Protein AF-A0A960TUM5-F1 (afdb_monomer_lite)

Radius of gyration: 16.05 Å; chains: 1; bounding box: 39×30×50 Å

Sequence (163 aa):
MNAKKITLSGILIEDLDGDGVSEKVQARSGAITAMTNESHGFGRNLWWSVLPPEYEQGWPSAYLAGVADADGDGTQEVLAVCSDADHRLMRLRVLRGDTGDVVFDVPLLPSREHHADGIWDGFYGLAGALEVPTAEGPRPAYALFASAGHDRQPRGVLAVDAV

Structure (mmCIF, N/CA/C/O backbone):
data_AF-A0A960TUM5-F1
#
_entry.id   AF-A0A960TUM5-F1
#
loop_
_atom_site.group_PDB
_atom_site.id
_atom_site.type_symbol
_atom_site.label_atom_id
_atom_site.label_alt_id
_atom_site.label_comp_id
_atom_site.label_asym_id
_atom_site.label_entity_id
_atom_site.label_seq_id
_atom_site.pdbx_PDB_ins_code
_atom_site.Cartn_x
_atom_site.Cartn_y
_atom_site.Cartn_z
_atom_site.occupancy
_atom_site.B_iso_or_equiv
_atom_site.auth_seq_id
_atom_site.auth_comp_id
_atom_site.auth_asym_id
_atom_site.auth_atom_id
_atom_site.pdbx_PDB_model_num
ATOM 1 N N . MET A 1 1 ? -19.932 5.910 9.980 1.00 33.47 1 MET A N 1
ATOM 2 C CA . MET A 1 1 ? -19.026 6.030 8.819 1.00 33.47 1 MET A CA 1
ATOM 3 C C . MET A 1 1 ? -18.090 7.197 9.075 1.00 33.47 1 MET A C 1
ATOM 5 O O . MET A 1 1 ? -18.525 8.334 8.954 1.00 33.47 1 MET A O 1
ATOM 9 N N . ASN A 1 2 ? -16.854 6.929 9.495 1.00 36.31 2 ASN A N 1
ATOM 10 C CA . ASN A 1 2 ? -15.816 7.958 9.565 1.00 36.31 2 ASN A CA 1
ATOM 11 C C . ASN A 1 2 ? -15.125 8.019 8.201 1.00 36.31 2 ASN A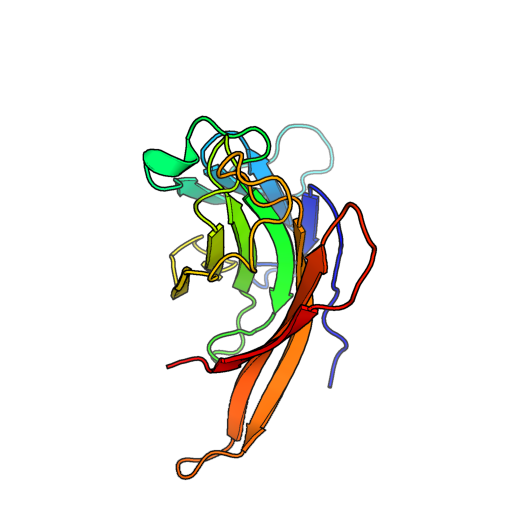 C 1
ATOM 13 O O . ASN A 1 2 ? -14.812 6.983 7.617 1.00 36.31 2 ASN A O 1
ATOM 17 N N . ALA A 1 3 ? -14.981 9.222 7.652 1.00 34.25 3 ALA A N 1
ATOM 18 C CA . ALA A 1 3 ? -14.418 9.423 6.326 1.00 34.25 3 ALA A CA 1
ATOM 19 C C . ALA A 1 3 ? -12.936 9.004 6.299 1.00 34.25 3 ALA A C 1
ATOM 21 O O . ALA A 1 3 ? -12.120 9.571 7.022 1.00 34.25 3 ALA A O 1
ATOM 22 N N . LYS A 1 4 ? -12.619 8.014 5.451 1.00 53.62 4 LYS A N 1
ATOM 23 C CA . LYS A 1 4 ? -11.264 7.540 5.131 1.00 53.62 4 LYS A CA 1
ATOM 24 C C . LYS A 1 4 ? -10.496 8.651 4.404 1.00 53.62 4 LYS A C 1
ATOM 26 O O . LYS A 1 4 ? -10.991 9.232 3.436 1.00 53.62 4 LYS A O 1
ATOM 31 N N . LYS A 1 5 ? -9.297 8.974 4.888 1.00 51.66 5 LYS A N 1
ATOM 32 C CA . LYS A 1 5 ? -8.461 10.053 4.357 1.00 51.66 5 LYS A CA 1
ATOM 33 C C . LYS A 1 5 ? -7.662 9.544 3.157 1.00 51.66 5 LYS A C 1
ATOM 35 O O . LYS A 1 5 ? -6.664 8.847 3.301 1.00 51.66 5 LYS A O 1
ATOM 40 N N . ILE A 1 6 ? -8.105 9.910 1.960 1.00 48.69 6 ILE A N 1
ATOM 41 C CA . ILE A 1 6 ? -7.358 9.686 0.718 1.00 48.69 6 ILE A CA 1
ATOM 42 C C . ILE A 1 6 ? -6.385 10.850 0.583 1.00 48.69 6 ILE A C 1
ATOM 44 O O . ILE A 1 6 ? -6.807 11.994 0.404 1.00 48.69 6 ILE A O 1
ATOM 48 N N . THR A 1 7 ? -5.089 10.576 0.708 1.00 51.88 7 THR A N 1
ATOM 49 C CA . THR A 1 7 ? -4.061 11.596 0.488 1.00 51.88 7 THR A CA 1
ATOM 50 C C . THR A 1 7 ? -3.253 11.195 -0.724 1.00 51.88 7 THR A C 1
ATOM 52 O O . THR A 1 7 ? -2.673 10.117 -0.759 1.00 51.88 7 THR A O 1
ATOM 55 N N . LEU A 1 8 ? -3.218 12.078 -1.718 1.00 49.66 8 LEU A N 1
ATOM 56 C CA . LEU A 1 8 ? -2.350 11.924 -2.869 1.00 49.66 8 LEU A CA 1
ATOM 57 C C . LEU A 1 8 ? -0.948 12.468 -2.526 1.00 49.66 8 LEU A C 1
ATOM 59 O O . LEU A 1 8 ? -0.566 13.545 -2.982 1.00 49.66 8 LEU A O 1
ATOM 63 N N . SER A 1 9 ? -0.199 11.782 -1.659 1.00 54.56 9 SER A N 1
ATOM 64 C CA . SER A 1 9 ? 1.094 12.257 -1.141 1.00 54.56 9 SER A CA 1
ATOM 65 C C . SER A 1 9 ? 2.140 11.146 -1.078 1.00 54.56 9 SER A C 1
ATOM 67 O O . SER A 1 9 ? 1.840 10.002 -0.764 1.00 54.56 9 SER A O 1
ATOM 69 N N . GLY A 1 10 ? 3.415 11.490 -1.291 1.00 67.56 10 GLY A N 1
ATOM 70 C CA . GLY A 1 10 ? 4.536 10.559 -1.067 1.00 67.56 10 GLY A CA 1
ATOM 71 C C . GLY A 1 10 ? 4.743 10.160 0.405 1.00 67.56 10 GLY A C 1
ATOM 72 O O . GLY A 1 10 ? 5.655 9.394 0.708 1.00 67.56 10 GLY A O 1
ATOM 73 N N . ILE A 1 11 ? 3.927 10.701 1.319 1.00 82.06 11 ILE A N 1
ATOM 74 C CA . ILE A 1 11 ? 3.971 10.459 2.763 1.00 82.06 11 ILE A CA 1
ATOM 75 C C . ILE A 1 11 ? 2.536 10.362 3.296 1.00 82.06 11 ILE A C 1
ATOM 77 O O . ILE A 1 11 ? 1.757 11.282 3.049 1.00 82.06 11 ILE A O 1
ATOM 81 N N . LEU A 1 12 ? 2.201 9.324 4.063 1.00 87.94 12 LEU A N 1
ATOM 82 C CA . LEU A 1 12 ? 0.976 9.275 4.877 1.00 87.94 12 LEU A CA 1
ATOM 83 C C . LEU A 1 12 ? 1.316 9.568 6.338 1.00 87.94 12 LEU A C 1
ATOM 85 O O . LEU A 1 12 ? 2.413 9.240 6.790 1.00 87.94 12 LEU A O 1
ATOM 89 N N . ILE A 1 13 ? 0.388 10.208 7.049 1.00 88.19 13 ILE A N 1
ATOM 90 C CA . ILE A 1 13 ? 0.484 10.437 8.494 1.00 88.19 13 ILE A CA 1
ATOM 91 C C . ILE A 1 13 ? -0.836 10.001 9.118 1.00 88.19 13 ILE A C 1
ATOM 93 O O . ILE A 1 13 ? -1.843 10.675 8.876 1.00 88.19 13 ILE A O 1
ATOM 97 N N . GLU A 1 14 ? -0.812 8.894 9.857 1.00 88.75 14 GLU A N 1
ATOM 98 C CA . GLU A 1 14 ? -1.980 8.262 10.482 1.00 88.75 14 GLU A CA 1
ATOM 99 C C . GLU A 1 14 ? -1.550 7.383 11.662 1.00 88.75 14 GLU A C 1
ATOM 101 O O . GLU A 1 14 ? -0.422 6.912 11.655 1.00 88.75 14 GLU A O 1
ATOM 106 N N . ASP A 1 15 ? -2.421 7.193 12.653 1.00 90.31 15 ASP A N 1
ATOM 107 C CA . ASP A 1 15 ? -2.240 6.230 13.754 1.00 90.31 15 ASP A CA 1
ATOM 108 C C . ASP A 1 15 ? -2.467 4.805 13.228 1.00 90.31 15 ASP A C 1
ATOM 110 O O . ASP A 1 15 ? -3.593 4.436 12.882 1.00 90.31 15 ASP A O 1
ATOM 114 N N . LEU A 1 16 ? -1.375 4.057 13.058 1.00 90.50 16 LEU A N 1
ATOM 115 C CA . LEU A 1 16 ? -1.377 2.755 12.392 1.00 90.50 16 LEU A CA 1
ATOM 116 C C . LEU A 1 16 ? -1.403 1.580 13.366 1.00 90.50 16 LEU A C 1
ATOM 118 O O . LEU A 1 16 ? -1.838 0.497 12.975 1.00 90.50 16 LEU A O 1
ATOM 122 N N . ASP A 1 17 ? -0.919 1.775 14.591 1.00 88.44 17 ASP A N 1
ATOM 123 C CA . ASP A 1 17 ? -0.885 0.739 15.628 1.00 88.44 17 ASP A CA 1
ATOM 124 C C . ASP A 1 17 ? -1.947 0.939 16.727 1.00 88.44 17 ASP A C 1
ATOM 126 O O . ASP A 1 17 ? -2.127 0.073 17.588 1.00 88.44 17 ASP A O 1
ATOM 130 N N . GLY A 1 18 ? -2.719 2.026 16.652 1.00 88.25 18 GLY A N 1
ATOM 131 C CA . GLY A 1 18 ? -3.844 2.314 17.532 1.00 88.25 18 GLY A CA 1
ATOM 132 C C . GLY A 1 18 ? -3.433 2.874 18.893 1.00 88.25 18 GLY A C 1
ATOM 133 O O . GLY A 1 18 ? -4.253 2.859 19.820 1.00 88.25 18 GLY A O 1
ATOM 134 N N . ASP A 1 19 ? -2.190 3.337 19.056 1.00 89.19 19 ASP A N 1
ATOM 135 C CA . ASP A 1 19 ? -1.692 3.888 20.319 1.00 89.19 19 ASP A CA 1
ATOM 136 C C . ASP A 1 19 ? -2.118 5.353 20.569 1.00 89.19 19 ASP A C 1
ATOM 138 O O . ASP A 1 19 ? -1.926 5.891 21.670 1.00 89.19 19 ASP A O 1
ATOM 142 N N . GLY A 1 20 ? -2.771 5.985 19.587 1.00 89.12 20 GLY A N 1
ATOM 143 C CA . GLY A 1 20 ? -3.231 7.371 19.633 1.00 89.12 20 GLY A CA 1
ATOM 144 C C . GLY A 1 20 ? -2.199 8.394 19.148 1.00 89.12 20 GLY A C 1
ATOM 145 O O . GLY A 1 20 ? -2.471 9.602 19.189 1.00 89.12 20 GLY A O 1
ATOM 146 N N . VAL A 1 21 ? -1.029 7.951 18.693 1.00 89.25 21 VAL A N 1
ATOM 147 C CA . VAL A 1 21 ? 0.019 8.750 18.060 1.00 89.25 21 VAL A CA 1
ATOM 148 C C . VAL A 1 21 ? 0.088 8.356 16.591 1.00 89.25 21 VAL A C 1
ATOM 150 O O . VAL A 1 21 ? 0.059 7.196 16.237 1.00 89.25 21 VAL A O 1
ATOM 153 N N . SER A 1 22 ? 0.141 9.339 15.692 1.00 90.12 22 SER A N 1
ATOM 154 C CA . SER A 1 22 ? 0.268 9.016 14.270 1.00 90.12 22 SER A CA 1
ATOM 155 C C . SER A 1 22 ? 1.685 8.592 13.910 1.00 90.12 22 SER A C 1
ATOM 157 O O . SER A 1 22 ? 2.637 9.239 14.330 1.00 90.12 22 SER A O 1
ATOM 159 N N . GLU A 1 23 ? 1.813 7.651 12.989 1.00 91.44 23 GLU A N 1
ATOM 160 C CA 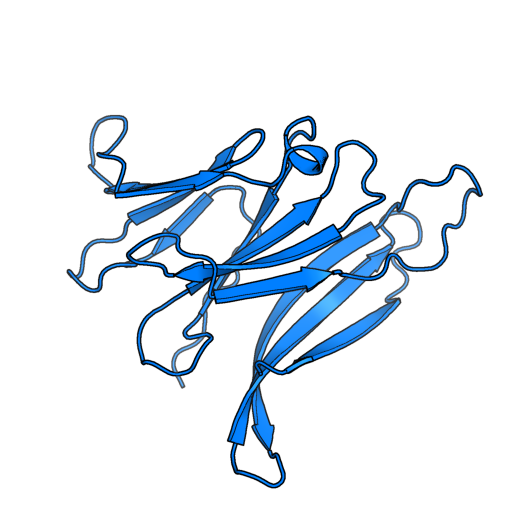. GLU A 1 23 ? 3.037 7.246 12.309 1.00 91.44 23 GLU A CA 1
ATOM 161 C C . GLU A 1 23 ? 3.214 8.006 10.999 1.00 91.44 23 GLU A C 1
ATOM 163 O O . GLU A 1 23 ? 2.317 8.679 10.493 1.00 91.44 23 GLU A O 1
ATOM 168 N N . LYS A 1 24 ? 4.398 7.871 10.402 1.00 90.88 24 LYS A N 1
ATOM 169 C CA . LYS A 1 24 ? 4.706 8.323 9.047 1.00 90.88 24 LYS A CA 1
ATOM 170 C C . LYS A 1 24 ? 4.957 7.133 8.140 1.00 90.88 24 LYS A C 1
ATOM 172 O O . LYS A 1 24 ? 5.935 6.418 8.344 1.00 90.88 24 LYS A O 1
ATOM 177 N N . VAL A 1 25 ? 4.181 7.008 7.070 1.00 91.25 25 VAL A N 1
ATOM 178 C CA . VAL A 1 25 ? 4.445 6.047 5.989 1.00 91.25 25 VAL A CA 1
ATOM 179 C C . VAL A 1 25 ? 5.093 6.759 4.819 1.00 91.25 25 VAL A C 1
ATOM 181 O O . VAL A 1 25 ? 4.666 7.851 4.453 1.00 91.25 25 VAL A O 1
ATOM 184 N N . GLN A 1 26 ? 6.110 6.157 4.213 1.00 88.94 26 GLN A N 1
ATOM 185 C CA . GLN A 1 26 ? 6.810 6.703 3.052 1.00 88.94 26 GLN A CA 1
ATOM 186 C C . GLN A 1 26 ? 7.074 5.615 2.020 1.00 88.94 26 GLN A C 1
ATOM 188 O O . GLN A 1 26 ? 7.494 4.511 2.370 1.00 88.94 26 GLN A O 1
ATOM 193 N N . ALA A 1 27 ? 6.889 5.956 0.747 1.00 86.56 27 ALA A N 1
ATOM 194 C CA . ALA A 1 27 ? 7.415 5.161 -0.351 1.00 86.56 27 ALA A CA 1
ATOM 195 C C . ALA A 1 27 ? 8.886 5.529 -0.602 1.00 86.56 27 ALA A C 1
ATOM 197 O O . ALA A 1 27 ? 9.260 6.704 -0.627 1.00 86.56 27 ALA A O 1
ATOM 198 N N . ARG A 1 28 ? 9.728 4.514 -0.780 1.00 81.12 28 ARG A N 1
ATOM 199 C CA . ARG A 1 28 ? 11.159 4.608 -1.094 1.00 81.12 28 ARG A CA 1
ATOM 200 C C . ARG A 1 28 ? 11.458 3.717 -2.301 1.00 81.12 28 ARG A C 1
ATOM 202 O O . ARG A 1 28 ? 10.616 2.918 -2.701 1.00 81.12 28 ARG A O 1
ATOM 209 N N . SER A 1 29 ? 12.664 3.831 -2.861 1.00 79.69 29 SER A N 1
ATOM 210 C CA . SER A 1 29 ? 13.104 2.916 -3.928 1.00 79.69 29 SER A CA 1
ATOM 211 C C . SER A 1 29 ? 13.009 1.478 -3.424 1.00 79.69 29 SER A C 1
ATOM 213 O O . SER A 1 29 ? 13.666 1.141 -2.438 1.00 79.69 29 SER A O 1
ATOM 215 N N . GLY A 1 30 ? 12.167 0.665 -4.060 1.00 85.44 30 GLY A N 1
ATOM 216 C CA . GLY A 1 30 ? 12.001 -0.750 -3.734 1.00 85.44 30 GLY A CA 1
ATOM 217 C C . GLY A 1 30 ? 11.354 -1.053 -2.382 1.00 85.44 30 GLY A C 1
ATOM 218 O O . GLY A 1 30 ? 11.397 -2.202 -1.950 1.00 85.44 30 GLY A O 1
ATOM 219 N N . ALA A 1 31 ? 10.766 -0.075 -1.684 1.00 89.25 31 ALA A N 1
ATOM 220 C CA . ALA A 1 31 ? 10.174 -0.332 -0.372 1.00 89.25 31 ALA A CA 1
ATOM 221 C C . ALA A 1 31 ? 9.095 0.666 0.046 1.00 89.25 31 ALA A C 1
ATOM 223 O O . ALA A 1 31 ? 9.077 1.819 -0.384 1.00 89.25 31 ALA A O 1
ATOM 224 N N . ILE A 1 32 ? 8.249 0.233 0.976 1.00 91.56 32 ILE A N 1
ATOM 225 C CA . ILE A 1 32 ? 7.352 1.093 1.749 1.00 91.56 32 ILE A CA 1
ATOM 226 C C . ILE A 1 32 ? 7.736 0.952 3.223 1.00 91.56 32 ILE A C 1
ATOM 228 O O . ILE A 1 32 ? 7.979 -0.155 3.703 1.00 91.56 32 ILE A O 1
ATOM 232 N N . THR A 1 33 ? 7.828 2.071 3.938 1.00 91.94 33 THR A N 1
ATOM 233 C CA . THR A 1 33 ? 8.303 2.104 5.330 1.00 91.94 33 THR A CA 1
ATOM 234 C C . THR A 1 33 ? 7.353 2.885 6.214 1.00 91.94 33 THR A C 1
ATOM 236 O O . THR A 1 33 ? 7.013 4.008 5.834 1.00 91.94 33 THR A O 1
ATOM 239 N N . ALA A 1 34 ? 7.031 2.366 7.399 1.00 93.12 34 ALA A N 1
ATOM 240 C CA . ALA A 1 34 ? 6.424 3.144 8.476 1.00 93.12 34 ALA A CA 1
ATOM 241 C C . ALA A 1 34 ? 7.429 3.434 9.591 1.00 93.12 34 ALA A C 1
ATOM 243 O O . ALA A 1 34 ? 8.260 2.596 9.951 1.00 93.12 34 ALA A O 1
ATOM 244 N N . MET A 1 35 ? 7.354 4.643 10.133 1.00 91.88 35 MET A N 1
ATOM 245 C CA . MET A 1 35 ? 8.208 5.135 11.209 1.00 91.88 35 MET A CA 1
ATOM 246 C C . MET A 1 35 ? 7.365 5.894 12.228 1.00 91.88 35 MET A C 1
ATOM 248 O O . MET A 1 35 ? 6.404 6.560 11.841 1.00 91.88 35 MET A O 1
ATOM 252 N N . THR A 1 36 ? 7.776 5.886 13.494 1.00 89.12 36 THR A N 1
ATOM 253 C CA . THR A 1 36 ? 7.174 6.748 14.521 1.00 89.12 36 THR A CA 1
ATOM 254 C C . THR A 1 36 ? 7.247 8.220 14.094 1.00 89.12 36 THR A C 1
ATOM 256 O O . THR A 1 36 ? 8.222 8.670 13.479 1.00 89.12 36 THR A O 1
ATOM 259 N N . ASN A 1 37 ? 6.221 9.013 14.406 1.00 82.69 37 ASN A N 1
ATOM 260 C CA . ASN A 1 37 ? 6.230 10.451 14.122 1.00 82.69 37 ASN A CA 1
ATOM 261 C C . ASN A 1 37 ? 6.811 11.244 15.298 1.00 82.69 37 ASN A C 1
ATOM 263 O O . ASN A 1 37 ? 6.150 12.071 15.928 1.00 82.69 37 ASN A O 1
ATOM 267 N N . GLU A 1 38 ? 8.078 10.988 15.605 1.00 79.12 38 GLU A N 1
ATOM 268 C CA . GLU A 1 38 ? 8.788 11.736 16.637 1.00 79.12 38 GLU A CA 1
ATOM 269 C C . GLU A 1 38 ? 9.054 13.175 16.171 1.00 79.12 38 GLU A C 1
ATOM 271 O O . GLU A 1 38 ? 9.411 13.439 15.021 1.00 79.12 38 GLU A O 1
ATOM 276 N N . SER A 1 39 ? 8.879 14.137 17.079 1.00 57.56 39 SER A N 1
ATOM 277 C CA . SER A 1 39 ? 8.925 15.570 16.758 1.00 57.56 39 SER A CA 1
ATOM 278 C C . SER A 1 39 ? 10.315 16.068 16.327 1.00 57.56 39 SER A C 1
ATOM 280 O O . SER A 1 39 ? 10.419 17.180 15.811 1.00 57.56 39 SER A O 1
ATOM 282 N N . HIS A 1 40 ? 11.374 15.263 16.496 1.00 55.72 40 HIS A N 1
ATOM 283 C CA . HIS A 1 40 ? 12.749 15.611 16.131 1.00 55.72 40 HIS A CA 1
ATOM 284 C C . HIS A 1 40 ? 13.528 14.380 15.626 1.00 55.72 40 HIS A C 1
ATOM 286 O O . HIS A 1 40 ? 13.965 13.559 16.424 1.00 55.72 40 HIS A O 1
ATOM 292 N N . GLY A 1 41 ? 13.764 14.286 14.311 1.00 61.09 41 GLY A N 1
ATOM 293 C CA . GLY A 1 41 ? 14.643 13.276 13.698 1.00 61.09 41 GLY A CA 1
ATOM 294 C C . GLY A 1 41 ? 13.944 12.298 12.746 1.00 61.09 41 GLY A C 1
ATOM 295 O O . GLY A 1 41 ? 12.787 12.484 12.372 1.00 61.09 41 GLY A O 1
ATOM 296 N N . PHE A 1 42 ? 14.682 11.270 12.315 1.00 61.62 42 PHE A N 1
ATOM 297 C CA . PHE A 1 42 ? 14.090 10.085 11.694 1.00 61.62 42 PHE A CA 1
ATOM 298 C C . PHE A 1 42 ? 13.536 9.230 12.833 1.00 61.62 42 PHE A C 1
ATOM 300 O O . PHE A 1 42 ? 14.320 8.745 13.647 1.00 61.62 42 PHE A O 1
ATOM 307 N N . GLY A 1 43 ? 12.210 9.109 12.925 1.00 73.31 43 GLY A N 1
ATOM 308 C CA . GLY A 1 43 ? 11.580 8.255 13.928 1.00 73.31 43 GLY A CA 1
ATOM 309 C C . GLY A 1 43 ? 12.035 6.801 13.808 1.00 73.31 43 GLY A C 1
ATOM 310 O O . GLY A 1 43 ? 12.629 6.383 12.809 1.00 73.31 43 GLY A O 1
ATOM 311 N N . ARG A 1 44 ? 11.759 6.014 14.842 1.00 87.00 44 ARG A N 1
ATOM 312 C CA . ARG A 1 44 ? 12.031 4.579 14.851 1.00 87.00 44 ARG A CA 1
ATOM 313 C C . ARG A 1 44 ? 11.220 3.896 13.747 1.00 87.00 44 ARG A C 1
ATOM 315 O O . ARG A 1 44 ? 10.008 4.073 13.686 1.00 87.00 44 ARG A O 1
ATOM 322 N N . ASN A 1 45 ? 11.872 3.082 12.915 1.00 87.31 45 ASN A N 1
ATOM 323 C CA . ASN A 1 45 ? 11.169 2.209 11.969 1.00 87.31 45 ASN A CA 1
ATOM 324 C C . ASN A 1 45 ? 10.243 1.267 12.745 1.00 87.31 45 ASN A C 1
ATOM 326 O O . ASN A 1 45 ? 10.714 0.549 13.629 1.00 87.31 45 ASN A O 1
ATOM 330 N N . LEU A 1 46 ? 8.961 1.258 12.392 1.00 90.56 46 LEU A N 1
ATOM 331 C CA . LEU A 1 46 ? 8.040 0.216 12.835 1.00 90.56 46 LEU A CA 1
ATOM 332 C C . LEU A 1 46 ? 8.221 -1.020 11.965 1.00 90.56 46 LEU A C 1
ATOM 334 O O . LEU A 1 46 ? 8.509 -2.103 12.464 1.00 90.56 46 LEU A O 1
ATOM 338 N N . TRP A 1 47 ? 8.161 -0.823 10.650 1.00 94.25 47 TRP A N 1
ATOM 339 C CA . TRP A 1 47 ? 8.316 -1.896 9.682 1.00 94.25 47 TRP A CA 1
ATOM 340 C C . TRP A 1 47 ? 8.851 -1.403 8.344 1.00 94.25 47 TRP A C 1
ATOM 342 O O . TRP A 1 47 ? 8.862 -0.211 8.014 1.00 94.25 47 TRP A O 1
ATOM 352 N N . TRP A 1 48 ? 9.309 -2.377 7.563 1.00 92.38 48 TRP A N 1
ATOM 353 C CA . TRP A 1 48 ? 9.831 -2.201 6.220 1.00 92.38 48 TRP A CA 1
ATOM 354 C C . TRP A 1 48 ? 9.256 -3.290 5.319 1.00 92.38 48 TRP A C 1
ATOM 356 O O . TRP A 1 48 ? 9.586 -4.464 5.474 1.00 92.38 48 TRP A O 1
ATOM 366 N N . SER A 1 49 ? 8.441 -2.896 4.345 1.00 93.00 49 SER A N 1
ATOM 367 C CA . SER A 1 49 ? 7.869 -3.809 3.358 1.00 93.00 49 SER A CA 1
ATOM 368 C C . SER A 1 49 ? 8.638 -3.685 2.044 1.00 93.00 49 SER A C 1
ATOM 370 O O . SER A 1 49 ? 8.566 -2.662 1.357 1.00 93.00 49 SER A O 1
ATOM 372 N N . VAL A 1 50 ? 9.432 -4.711 1.722 1.00 90.94 50 VAL A N 1
ATOM 373 C CA . VAL A 1 50 ? 10.242 -4.765 0.494 1.00 90.94 50 VAL A CA 1
ATOM 374 C C . VAL A 1 50 ? 9.336 -5.065 -0.703 1.00 90.94 50 VAL A C 1
ATOM 376 O O . VAL A 1 50 ? 8.497 -5.972 -0.673 1.00 90.94 50 VAL A O 1
ATOM 379 N N . LEU A 1 51 ? 9.489 -4.286 -1.771 1.00 87.94 51 LEU A N 1
ATOM 380 C CA . LEU A 1 51 ? 8.821 -4.558 -3.037 1.00 87.94 51 LEU A CA 1
ATOM 381 C C . LEU A 1 51 ? 9.545 -5.693 -3.775 1.00 87.94 51 LEU A C 1
ATOM 383 O O . LEU A 1 51 ? 10.752 -5.849 -3.611 1.00 87.94 51 LEU A O 1
ATOM 387 N N . PRO A 1 52 ? 8.844 -6.492 -4.594 1.00 86.19 52 PRO A N 1
ATOM 388 C CA . PRO A 1 52 ? 9.493 -7.522 -5.395 1.00 86.19 52 PRO A CA 1
ATOM 389 C C . PRO A 1 52 ? 10.578 -6.925 -6.313 1.00 86.19 52 PRO A C 1
ATOM 391 O O . PRO A 1 52 ? 10.457 -5.754 -6.689 1.00 86.19 52 PRO A O 1
ATOM 394 N N . PRO A 1 53 ? 11.604 -7.705 -6.708 1.00 86.25 53 PRO A N 1
ATOM 395 C CA . PRO A 1 53 ? 12.768 -7.203 -7.445 1.00 86.25 53 PRO A CA 1
ATOM 396 C C . PRO A 1 53 ? 12.431 -6.406 -8.708 1.00 86.25 53 PRO A C 1
ATOM 398 O O . PRO A 1 53 ? 13.103 -5.431 -9.035 1.00 86.25 53 PRO A O 1
ATOM 401 N N . GLU A 1 54 ? 11.359 -6.776 -9.408 1.00 84.75 54 GLU A N 1
ATOM 402 C CA . GLU A 1 54 ? 10.904 -6.082 -10.611 1.00 84.75 54 GLU A CA 1
ATOM 403 C C . GLU A 1 54 ? 10.409 -4.639 -10.354 1.00 84.75 54 GLU A C 1
ATOM 405 O O . GLU A 1 54 ? 10.295 -3.855 -11.291 1.00 84.75 54 GLU A O 1
ATOM 410 N N . TYR A 1 55 ? 10.194 -4.253 -9.091 1.00 83.38 55 TYR A N 1
ATOM 411 C CA . TYR A 1 55 ? 9.822 -2.898 -8.662 1.00 83.38 55 TYR A CA 1
ATOM 412 C C . TYR A 1 55 ? 10.975 -2.139 -7.981 1.00 83.38 55 TYR A C 1
ATOM 414 O O . TYR A 1 55 ? 10.809 -0.972 -7.641 1.00 83.38 55 TYR A O 1
ATOM 422 N N . GLU A 1 56 ? 12.147 -2.746 -7.760 1.00 73.06 56 GLU A N 1
ATOM 423 C CA . GLU A 1 56 ? 13.239 -2.111 -6.995 1.00 73.06 56 GLU A CA 1
ATOM 424 C C . GLU A 1 56 ? 13.850 -0.881 -7.686 1.00 73.06 56 GLU A C 1
ATOM 426 O O . GLU A 1 56 ? 14.378 0.015 -7.018 1.00 73.06 56 GLU A O 1
ATOM 431 N N . GLN A 1 57 ? 13.765 -0.825 -9.019 1.00 67.56 57 GLN A N 1
ATOM 432 C CA . GLN A 1 57 ? 14.470 0.159 -9.849 1.00 67.56 57 GLN A CA 1
ATOM 433 C C . GLN A 1 57 ? 13.615 1.359 -10.289 1.00 67.56 57 GLN A C 1
ATOM 435 O O . GLN A 1 57 ? 14.125 2.250 -10.968 1.00 67.56 57 GLN A O 1
ATOM 440 N N . GLY A 1 58 ? 12.335 1.414 -9.909 1.00 61.25 58 GLY A N 1
ATOM 441 C CA . GLY A 1 58 ? 11.467 2.558 -10.194 1.00 61.25 58 GLY A CA 1
ATOM 442 C C . GLY A 1 58 ? 11.586 3.638 -9.120 1.00 61.25 58 GLY A C 1
ATOM 443 O O . GLY A 1 58 ? 11.580 3.338 -7.926 1.00 61.25 58 GLY A O 1
ATOM 444 N N . TRP A 1 59 ? 11.660 4.912 -9.507 1.00 57.88 59 TRP A N 1
ATOM 445 C CA . TRP A 1 59 ? 11.496 6.018 -8.560 1.00 57.88 59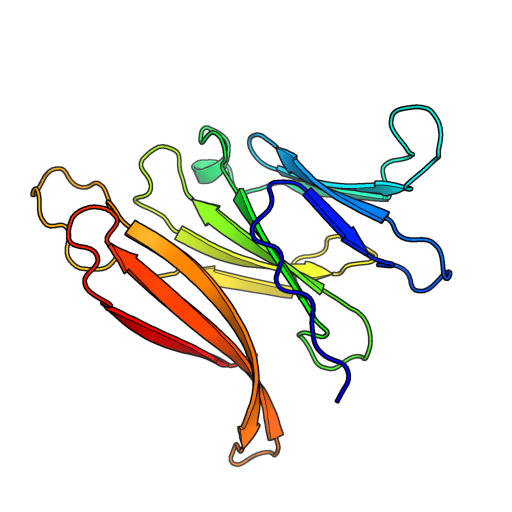 TRP A CA 1
ATOM 446 C C . TRP A 1 59 ? 10.378 6.962 -9.025 1.00 57.88 59 TRP A C 1
ATOM 448 O O . TRP A 1 59 ? 10.544 7.592 -10.068 1.00 57.88 59 TRP A O 1
ATOM 458 N N . PRO A 1 60 ? 9.275 7.113 -8.262 1.00 59.94 60 PRO A N 1
ATOM 459 C CA . PRO A 1 60 ? 8.870 6.306 -7.105 1.00 59.94 60 PRO A CA 1
ATOM 460 C C . PRO A 1 60 ? 8.286 4.941 -7.530 1.00 59.94 60 PRO A C 1
ATOM 462 O O . PRO A 1 60 ? 7.322 4.885 -8.283 1.00 59.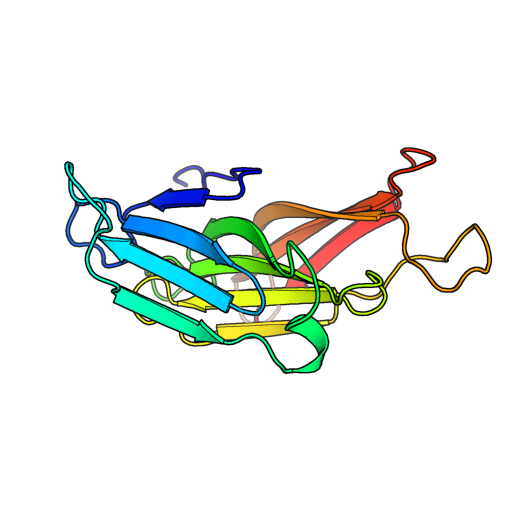94 60 PRO A O 1
ATOM 465 N N . SER A 1 61 ? 8.831 3.836 -7.005 1.00 76.81 61 SER A N 1
ATOM 466 C CA . SER A 1 61 ? 8.341 2.459 -7.236 1.00 76.81 61 SER A CA 1
ATOM 467 C C . SER A 1 61 ? 6.994 2.161 -6.577 1.00 76.81 61 SER A C 1
ATOM 469 O O . SER A 1 61 ? 6.374 1.131 -6.843 1.00 76.81 61 SER A O 1
ATOM 471 N N . ALA A 1 62 ? 6.553 3.043 -5.680 1.00 84.38 62 ALA A N 1
ATOM 472 C CA . ALA A 1 62 ? 5.257 2.973 -5.039 1.00 84.38 62 ALA A CA 1
ATOM 473 C C . ALA A 1 62 ? 4.691 4.364 -4.773 1.00 84.38 62 ALA A C 1
ATOM 475 O O . ALA A 1 62 ? 5.408 5.328 -4.500 1.00 84.38 62 ALA A O 1
ATOM 476 N N . TYR A 1 63 ? 3.374 4.428 -4.804 1.00 83.69 63 TYR A N 1
ATOM 477 C CA . TYR A 1 63 ? 2.578 5.584 -4.484 1.00 83.69 63 TYR A CA 1
ATOM 478 C C . TYR A 1 63 ? 1.608 5.237 -3.364 1.00 83.69 63 TYR A C 1
ATOM 480 O O . TYR A 1 63 ? 0.871 4.258 -3.468 1.00 83.69 63 TYR A O 1
ATOM 488 N N . LEU A 1 64 ? 1.596 6.039 -2.301 1.00 86.56 64 LEU A N 1
ATOM 489 C CA . LEU A 1 64 ? 0.694 5.831 -1.176 1.00 86.56 64 LEU A CA 1
ATOM 490 C C . LEU A 1 64 ? -0.669 6.439 -1.506 1.00 86.56 64 LEU A C 1
ATOM 492 O O . LEU A 1 64 ? -0.789 7.647 -1.694 1.00 86.56 64 LEU A O 1
ATOM 496 N N . ALA A 1 65 ? -1.686 5.589 -1.600 1.00 80.56 65 ALA A N 1
ATOM 497 C CA . ALA A 1 65 ? -3.035 5.983 -1.983 1.00 80.56 65 ALA A CA 1
ATOM 498 C C . ALA A 1 65 ? -3.903 6.370 -0.773 1.00 80.56 65 ALA A C 1
ATOM 500 O O . ALA A 1 65 ? -4.833 7.167 -0.905 1.00 80.56 65 ALA A O 1
ATOM 501 N N . GLY A 1 66 ? -3.607 5.822 0.408 1.00 83.94 66 GLY A N 1
ATOM 502 C CA . GLY A 1 66 ? -4.314 6.143 1.644 1.00 83.94 66 GLY A CA 1
ATOM 503 C C . GLY A 1 66 ? -4.239 5.031 2.681 1.00 83.94 66 GLY A C 1
ATOM 504 O O . GLY A 1 66 ? -3.442 4.102 2.555 1.00 83.94 66 GLY A O 1
ATOM 505 N N . VAL A 1 67 ? -5.102 5.153 3.685 1.00 85.00 67 VAL A N 1
ATOM 506 C CA . VAL A 1 67 ? -5.281 4.197 4.783 1.00 85.00 67 VAL A CA 1
ATOM 507 C C . VAL A 1 67 ? -6.747 3.813 4.926 1.00 85.00 67 VAL A C 1
ATOM 509 O O . VAL A 1 67 ? -7.644 4.642 4.716 1.00 85.00 67 VAL A O 1
ATOM 512 N N . ALA A 1 68 ? -7.001 2.546 5.226 1.00 81.56 68 ALA A N 1
ATOM 513 C CA . ALA A 1 68 ? -8.344 2.008 5.353 1.00 81.56 68 ALA A CA 1
ATOM 514 C C . ALA A 1 68 ? -8.321 0.651 6.053 1.00 81.56 68 ALA A C 1
ATOM 516 O O . ALA A 1 68 ? -7.525 -0.181 5.655 1.00 81.56 68 ALA A O 1
ATOM 517 N N . ASP A 1 69 ? -9.273 0.407 6.958 1.00 81.75 69 ASP A N 1
ATOM 518 C CA . ASP A 1 69 ? -9.638 -0.960 7.357 1.00 81.75 69 ASP A CA 1
ATOM 519 C C . ASP A 1 69 ? -10.121 -1.717 6.122 1.00 81.75 69 ASP A C 1
ATOM 521 O O . ASP A 1 69 ? -11.114 -1.324 5.479 1.00 81.75 69 ASP A O 1
ATOM 525 N N . ALA A 1 70 ? -9.294 -2.663 5.712 1.00 77.19 70 ALA A N 1
ATOM 526 C CA . ALA A 1 70 ? -9.253 -3.246 4.398 1.00 77.19 70 ALA A CA 1
ATOM 527 C C . ALA A 1 70 ? -9.740 -4.684 4.378 1.00 77.19 70 ALA A C 1
ATOM 529 O O . ALA A 1 70 ? -10.483 -5.071 3.476 1.00 77.19 70 ALA A O 1
ATOM 530 N N . ASP A 1 71 ? -9.319 -5.456 5.368 1.00 80.50 71 ASP A N 1
ATOM 531 C CA . ASP A 1 71 ? -9.771 -6.823 5.580 1.00 80.50 71 ASP A CA 1
ATOM 532 C C . ASP A 1 71 ? -10.980 -6.893 6.532 1.00 80.50 71 ASP A C 1
ATOM 534 O O . ASP A 1 71 ? -11.589 -7.955 6.667 1.00 80.50 71 ASP A O 1
ATOM 538 N N . GLY A 1 72 ? -11.402 -5.762 7.110 1.00 78.38 72 GLY A N 1
ATOM 539 C CA . GLY A 1 72 ? -12.556 -5.680 7.999 1.00 78.38 72 GLY A CA 1
ATOM 540 C C . GLY A 1 72 ? -12.251 -6.137 9.424 1.00 78.38 72 GLY A C 1
ATOM 541 O O . GLY A 1 72 ? -13.190 -6.429 10.171 1.00 78.38 72 GLY A O 1
ATOM 542 N N . ASP A 1 73 ? -10.975 -6.248 9.803 1.00 83.38 73 ASP A N 1
ATOM 543 C CA . ASP A 1 73 ? -10.569 -6.687 11.138 1.00 83.38 73 ASP A CA 1
ATOM 544 C C . ASP A 1 73 ? -10.594 -5.562 12.194 1.00 83.38 73 ASP A C 1
ATOM 546 O O . ASP A 1 73 ? -10.474 -5.833 13.394 1.00 83.38 73 ASP A O 1
ATOM 550 N N . GLY A 1 74 ? -10.826 -4.315 11.765 1.00 82.69 74 GLY A N 1
ATOM 551 C CA . GLY A 1 74 ? -10.882 -3.127 12.617 1.00 82.69 74 GLY A CA 1
ATOM 552 C C . GLY A 1 74 ? -9.547 -2.395 12.792 1.00 82.69 74 GLY A C 1
ATOM 553 O O . GLY A 1 74 ? -9.519 -1.356 13.458 1.00 82.69 74 GLY A O 1
ATOM 554 N N . THR A 1 75 ? -8.473 -2.896 12.188 1.00 86.75 75 THR A N 1
ATOM 555 C CA . THR A 1 75 ? -7.156 -2.257 12.053 1.00 86.75 75 THR A CA 1
ATOM 556 C C . THR A 1 75 ? -7.113 -1.492 10.736 1.00 86.75 75 THR A C 1
ATOM 558 O O . THR A 1 75 ? -7.958 -1.682 9.872 1.00 86.75 75 THR A O 1
ATOM 561 N N . GLN A 1 76 ? -6.200 -0.533 10.590 1.00 86.75 76 GLN A N 1
ATOM 562 C CA . GLN A 1 76 ? -6.044 0.174 9.323 1.00 86.75 76 GLN A CA 1
ATOM 563 C C . GLN A 1 76 ? -4.905 -0.422 8.508 1.00 86.75 76 GLN A C 1
ATOM 565 O O . GLN A 1 76 ? -3.787 -0.559 8.998 1.00 86.75 76 GLN A O 1
ATOM 570 N N . GLU A 1 77 ? -5.145 -0.632 7.220 1.00 90.19 77 GLU A N 1
ATOM 571 C CA . GLU A 1 77 ? -4.112 -1.000 6.264 1.00 90.19 77 GLU A CA 1
ATOM 572 C C . GLU A 1 77 ? -3.639 0.221 5.476 1.00 90.19 77 GLU A C 1
ATOM 574 O O . GLU A 1 77 ? -4.386 1.165 5.212 1.00 90.19 77 GLU A O 1
ATOM 579 N N . VAL A 1 78 ? -2.388 0.170 5.025 1.00 91.12 78 VAL A N 1
ATOM 580 C CA . VAL A 1 78 ? -1.795 1.089 4.056 1.00 91.12 78 VAL A CA 1
ATOM 581 C C . VAL A 1 78 ? -2.064 0.579 2.646 1.00 91.12 78 VAL A C 1
ATOM 583 O O . VAL A 1 78 ? -1.700 -0.541 2.287 1.00 91.12 78 VAL A O 1
ATOM 586 N N . LEU A 1 79 ? -2.634 1.440 1.808 1.00 88.50 79 LEU A N 1
ATOM 587 C CA . LEU A 1 79 ? -2.923 1.142 0.412 1.00 88.50 79 LEU A CA 1
ATOM 588 C C . LEU A 1 79 ? -1.882 1.812 -0.473 1.00 88.50 79 LEU A C 1
ATOM 590 O O . LEU A 1 79 ? -1.724 3.036 -0.449 1.00 88.50 79 LEU A O 1
ATOM 594 N N . ALA A 1 80 ? -1.194 1.016 -1.286 1.00 88.50 80 ALA A N 1
ATOM 595 C CA . ALA A 1 80 ? -0.150 1.489 -2.176 1.00 88.50 80 ALA A CA 1
ATOM 596 C C . ALA A 1 80 ? -0.328 0.962 -3.600 1.00 88.50 80 ALA A C 1
ATOM 598 O O . ALA A 1 80 ? -0.582 -0.219 -3.824 1.00 88.50 80 ALA A O 1
ATOM 599 N N . VAL A 1 81 ? -0.132 1.836 -4.581 1.00 85.94 81 VAL A N 1
ATOM 600 C CA . VAL A 1 81 ? 0.002 1.446 -5.984 1.00 85.94 81 VAL A CA 1
ATOM 601 C C . VAL A 1 81 ? 1.486 1.351 -6.295 1.00 85.94 81 VAL A C 1
ATOM 603 O O . VAL A 1 81 ? 2.194 2.347 -6.190 1.00 85.94 81 VAL A O 1
ATOM 606 N N . CYS A 1 82 ? 1.962 0.168 -6.665 1.00 86.56 82 CYS A N 1
ATOM 607 C CA . CYS A 1 82 ? 3.359 -0.043 -7.042 1.00 86.56 82 CYS A CA 1
ATOM 608 C C . CYS A 1 82 ? 3.489 -0.121 -8.560 1.00 86.56 82 CYS A C 1
ATOM 610 O O . CYS A 1 82 ? 2.591 -0.652 -9.219 1.00 86.56 82 CYS A O 1
ATOM 612 N N . SER A 1 83 ? 4.603 0.373 -9.099 1.00 81.88 83 SER A N 1
ATOM 613 C CA . SER A 1 83 ? 4.939 0.244 -10.516 1.00 81.88 83 SER A CA 1
ATOM 614 C C . SER A 1 83 ? 6.417 -0.039 -10.733 1.00 81.88 83 SER A C 1
ATOM 616 O O . SER A 1 83 ? 7.259 0.425 -9.962 1.00 81.88 83 SER A O 1
ATOM 618 N N . ASP A 1 84 ? 6.732 -0.811 -11.769 1.00 81.81 84 ASP A N 1
ATOM 619 C CA . ASP A 1 84 ? 8.111 -0.946 -12.234 1.00 81.81 84 ASP A CA 1
ATOM 620 C C . ASP A 1 84 ? 8.620 0.377 -12.837 1.00 81.81 84 ASP A C 1
ATOM 622 O O . ASP A 1 84 ? 7.882 1.360 -12.956 1.00 81.81 84 ASP A O 1
ATOM 626 N N . ALA A 1 85 ? 9.908 0.417 -13.186 1.00 78.50 85 ALA A N 1
ATOM 627 C CA . ALA A 1 85 ? 10.556 1.624 -13.704 1.00 78.50 85 ALA A CA 1
ATOM 628 C C . ALA A 1 85 ? 9.929 2.137 -15.013 1.00 78.50 85 ALA A C 1
ATOM 630 O O . ALA A 1 85 ? 9.926 3.341 -15.254 1.00 78.50 85 ALA A O 1
ATOM 631 N N . ASP A 1 86 ? 9.375 1.227 -15.817 1.00 75.81 86 ASP A N 1
ATOM 632 C CA . ASP A 1 86 ? 8.758 1.529 -17.109 1.00 75.81 86 ASP A CA 1
ATOM 633 C C . ASP A 1 86 ? 7.221 1.657 -17.020 1.00 75.81 86 ASP A C 1
ATOM 635 O O . ASP A 1 86 ? 6.556 1.757 -18.050 1.00 75.81 86 ASP A O 1
ATOM 639 N N . HIS A 1 87 ? 6.630 1.605 -15.818 1.00 75.00 87 HIS A N 1
ATOM 640 C CA . HIS A 1 87 ? 5.176 1.593 -15.588 1.00 75.00 87 HIS A CA 1
ATOM 641 C C . HIS A 1 87 ? 4.401 0.524 -16.393 1.00 75.00 87 HIS A C 1
ATOM 643 O O . HIS A 1 87 ? 3.210 0.670 -16.672 1.00 75.00 87 HIS A O 1
ATOM 649 N N . ARG A 1 88 ? 5.057 -0.577 -16.760 1.00 74.25 88 ARG A N 1
ATOM 650 C CA . ARG A 1 88 ? 4.474 -1.725 -17.471 1.00 74.25 88 ARG A CA 1
ATOM 651 C C . ARG A 1 88 ? 3.770 -2.683 -16.535 1.00 74.25 88 ARG A C 1
ATOM 653 O O . ARG A 1 88 ? 2.785 -3.317 -16.913 1.00 74.25 88 ARG A O 1
ATOM 660 N N . LEU A 1 89 ? 4.299 -2.810 -15.327 1.00 80.12 89 LEU A N 1
ATOM 661 C CA . LEU A 1 89 ? 3.762 -3.667 -14.291 1.00 80.12 89 LEU A CA 1
ATOM 662 C C . LEU A 1 89 ? 3.219 -2.781 -13.191 1.00 80.12 89 LEU A C 1
ATOM 664 O O . LEU A 1 89 ? 3.953 -1.977 -12.625 1.00 80.12 89 LEU A O 1
ATOM 668 N N . MET A 1 90 ? 1.939 -2.943 -12.876 1.00 82.19 90 MET A N 1
ATOM 669 C CA . MET A 1 90 ? 1.309 -2.217 -11.786 1.00 82.19 90 MET A CA 1
ATOM 670 C C . MET A 1 90 ? 0.523 -3.148 -10.892 1.00 82.19 90 MET A C 1
ATOM 672 O O . MET A 1 90 ? -0.033 -4.148 -11.346 1.00 82.19 90 MET A O 1
ATOM 676 N N . ARG A 1 91 ? 0.471 -2.807 -9.609 1.00 85.56 91 ARG A N 1
ATOM 677 C CA . ARG A 1 91 ? -0.272 -3.572 -8.610 1.00 85.56 91 ARG A CA 1
ATOM 678 C C . ARG A 1 91 ? -0.816 -2.676 -7.515 1.00 85.56 91 ARG A C 1
ATOM 680 O O . ARG A 1 91 ? -0.173 -1.695 -7.142 1.00 85.56 91 ARG A O 1
ATOM 687 N N . LEU A 1 92 ? -1.975 -3.048 -6.989 1.00 86.06 92 LEU A N 1
ATOM 688 C CA . LEU A 1 92 ? -2.432 -2.588 -5.689 1.00 86.06 92 LEU A CA 1
ATOM 689 C C . LEU A 1 92 ? -1.836 -3.530 -4.648 1.00 86.06 92 LEU A C 1
ATOM 691 O O . LEU A 1 92 ? -2.079 -4.735 -4.688 1.00 86.06 92 LEU A O 1
ATOM 695 N N . ARG A 1 93 ? -1.072 -2.970 -3.719 1.00 89.75 93 ARG A N 1
ATOM 696 C CA . ARG A 1 93 ? 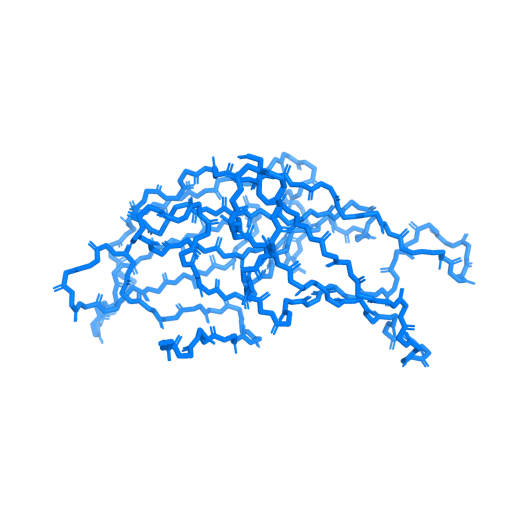-0.573 -3.663 -2.541 1.00 89.75 93 ARG A CA 1
ATOM 697 C C . ARG A 1 93 ? -1.216 -3.050 -1.305 1.00 89.75 93 ARG A C 1
ATOM 699 O O . ARG A 1 93 ? -1.196 -1.832 -1.131 1.00 89.75 93 ARG A O 1
ATOM 706 N N . VAL A 1 94 ? -1.785 -3.905 -0.471 1.00 89.88 94 VAL A N 1
ATOM 707 C CA . VAL A 1 94 ? -2.411 -3.549 0.800 1.00 89.88 94 VAL A CA 1
ATOM 708 C C . VAL A 1 94 ? -1.560 -4.151 1.906 1.00 89.88 94 VAL A C 1
ATOM 710 O O . VAL A 1 94 ? -1.292 -5.354 1.889 1.00 89.88 94 VAL A O 1
ATOM 713 N N . LEU A 1 95 ? -1.086 -3.304 2.813 1.00 93.62 95 LEU A N 1
ATOM 714 C CA . LEU A 1 95 ? -0.173 -3.671 3.889 1.00 93.62 95 LEU A CA 1
ATOM 715 C C . LEU A 1 95 ? -0.839 -3.432 5.236 1.00 93.62 95 LEU A C 1
ATOM 717 O O . LEU A 1 95 ? -1.432 -2.374 5.415 1.00 93.62 95 LEU A O 1
ATOM 721 N N . ARG A 1 96 ? -0.672 -4.339 6.196 1.00 94.19 96 ARG A N 1
ATOM 722 C CA . ARG A 1 96 ? -1.069 -4.085 7.584 1.00 94.19 96 ARG A CA 1
ATOM 723 C C . ARG A 1 96 ? -0.411 -2.818 8.115 1.00 94.19 96 ARG A C 1
ATOM 725 O O . ARG A 1 96 ? 0.786 -2.613 7.904 1.00 94.19 96 ARG A O 1
ATOM 732 N N . GLY A 1 97 ? -1.190 -1.957 8.767 1.00 92.62 97 GLY A N 1
ATOM 733 C CA . GLY A 1 97 ? -0.689 -0.691 9.301 1.00 92.62 97 GLY A CA 1
ATOM 734 C C . GLY A 1 97 ? 0.345 -0.887 10.402 1.00 92.62 97 GLY A C 1
ATOM 735 O O . GLY A 1 97 ? 1.344 -0.173 10.431 1.00 92.62 97 GLY A O 1
ATOM 736 N N . ASP A 1 98 ? 0.156 -1.891 11.248 1.00 92.31 98 ASP A N 1
ATOM 737 C CA . ASP A 1 98 ? 0.980 -2.179 12.420 1.00 92.31 98 ASP A CA 1
ATOM 738 C C . ASP A 1 98 ? 2.245 -2.993 12.090 1.00 92.31 98 ASP A C 1
ATOM 740 O O . ASP A 1 98 ? 3.306 -2.742 12.666 1.00 92.31 98 ASP A O 1
ATOM 744 N N . THR A 1 99 ? 2.172 -3.937 11.143 1.00 94.75 99 THR A N 1
ATOM 745 C CA . THR A 1 99 ? 3.293 -4.844 10.819 1.00 94.75 99 THR A CA 1
ATOM 746 C C . THR A 1 99 ? 3.918 -4.640 9.443 1.00 94.75 99 THR A C 1
ATOM 748 O O . THR A 1 99 ? 5.055 -5.061 9.219 1.00 94.75 99 THR A O 1
ATOM 751 N N . GLY A 1 100 ? 3.209 -4.016 8.501 1.00 94.25 100 GLY A N 1
ATOM 752 C CA . GLY A 1 100 ? 3.637 -3.926 7.104 1.00 94.25 100 GLY A CA 1
ATOM 753 C C . GLY A 1 100 ? 3.524 -5.241 6.324 1.00 94.25 100 GLY A C 1
ATOM 754 O O . GLY A 1 100 ? 4.037 -5.320 5.200 1.00 94.25 100 GLY A O 1
ATOM 755 N N . ASP A 1 101 ? 2.875 -6.262 6.896 1.00 94.56 101 ASP A N 1
ATOM 756 C CA . ASP A 1 101 ? 2.612 -7.535 6.225 1.00 94.56 101 ASP A CA 1
ATOM 757 C C . ASP A 1 101 ? 1.653 -7.344 5.050 1.00 94.56 101 ASP A C 1
ATOM 759 O O . ASP A 1 101 ? 0.724 -6.540 5.102 1.00 94.56 101 ASP A O 1
ATOM 763 N N . VAL A 1 102 ? 1.863 -8.099 3.973 1.00 92.94 102 VAL A N 1
ATOM 764 C CA . VAL A 1 102 ? 0.998 -8.033 2.791 1.00 92.94 102 VAL A CA 1
ATOM 765 C C . VAL A 1 102 ? -0.329 -8.726 3.090 1.00 92.94 102 VAL A C 1
ATOM 767 O O . VAL A 1 102 ? -0.360 -9.938 3.291 1.00 92.94 102 VAL A O 1
ATOM 770 N N . VAL A 1 103 ? -1.416 -7.957 3.049 1.00 90.06 103 VAL A N 1
ATOM 771 C CA . VAL A 1 103 ? -2.791 -8.468 3.126 1.00 90.06 103 VAL A CA 1
ATOM 772 C C . VAL A 1 103 ? -3.270 -8.867 1.731 1.00 90.06 103 VAL A C 1
ATOM 774 O O . VAL A 1 103 ? -3.673 -10.005 1.503 1.00 90.06 103 VAL A O 1
ATOM 777 N N . PHE A 1 104 ? -3.143 -7.951 0.765 1.00 83.94 104 PHE A N 1
ATOM 778 C CA . PHE A 1 104 ? -3.507 -8.186 -0.633 1.00 83.94 104 PHE A CA 1
ATOM 779 C C . PHE A 1 104 ? -2.423 -7.666 -1.577 1.00 83.94 104 PHE A C 1
ATOM 781 O O . PHE A 1 104 ? -1.823 -6.613 -1.353 1.00 83.94 104 PHE A O 1
ATOM 788 N N . ASP A 1 105 ? -2.206 -8.391 -2.671 1.00 87.44 105 ASP A N 1
ATOM 789 C CA . ASP A 1 105 ? -1.330 -7.988 -3.770 1.00 87.44 105 ASP A CA 1
ATOM 790 C C . ASP A 1 105 ? -2.003 -8.376 -5.089 1.00 87.44 105 ASP A C 1
ATOM 792 O O . ASP A 1 105 ? -2.101 -9.556 -5.432 1.00 87.44 105 ASP A O 1
ATOM 796 N N . VAL A 1 106 ? -2.548 -7.378 -5.785 1.00 84.75 106 VAL A N 1
ATOM 797 C CA . VAL A 1 106 ? -3.408 -7.581 -6.953 1.00 84.75 106 VAL A CA 1
ATOM 798 C C . VAL A 1 106 ? -2.822 -6.851 -8.158 1.00 84.75 106 VAL A C 1
ATOM 800 O O . VAL A 1 106 ? -2.621 -5.634 -8.088 1.00 84.75 106 VAL A O 1
ATOM 803 N N . PRO A 1 107 ? -2.581 -7.541 -9.290 1.00 83.50 107 PRO A N 1
ATOM 804 C CA . PRO A 1 107 ? -2.123 -6.889 -10.508 1.00 83.50 107 PRO A CA 1
ATOM 805 C C . PRO A 1 107 ? -3.196 -5.936 -11.049 1.00 83.50 107 PRO A C 1
ATOM 807 O O . PRO A 1 107 ? -4.368 -6.291 -11.178 1.00 83.50 107 PRO A O 1
ATOM 810 N N . LEU A 1 108 ? -2.777 -4.728 -11.412 1.00 78.81 108 LEU A N 1
ATOM 811 C CA . LEU A 1 108 ? -3.600 -3.737 -12.094 1.00 78.81 108 LEU A CA 1
ATOM 812 C C . LEU A 1 108 ? -3.268 -3.801 -13.583 1.00 78.81 108 LEU A C 1
ATOM 814 O O . LEU A 1 108 ? -2.150 -3.502 -13.997 1.00 78.81 108 LEU A O 1
ATOM 818 N N . LEU A 1 109 ? -4.234 -4.234 -14.393 1.00 70.50 109 LEU A N 1
ATOM 819 C CA . LEU A 1 109 ? -4.028 -4.430 -15.826 1.00 70.50 109 LEU A CA 1
ATOM 820 C C . LEU A 1 109 ? -3.874 -3.079 -16.534 1.00 70.50 109 LEU A C 1
ATOM 822 O O . LEU A 1 109 ? -4.841 -2.320 -16.547 1.00 70.50 109 LEU A O 1
ATOM 826 N N . PRO A 1 110 ? -2.724 -2.758 -17.154 1.00 63.12 110 PRO A N 1
ATOM 827 C CA . PRO A 1 110 ? -2.564 -1.495 -17.865 1.00 63.12 110 PRO A CA 1
ATOM 828 C C . PRO A 1 110 ? -3.614 -1.368 -18.977 1.00 63.12 110 PRO A C 1
ATOM 830 O O . PRO A 1 110 ? -3.927 -2.322 -19.693 1.00 63.12 110 PRO A O 1
ATOM 833 N N . SER A 1 111 ? -4.188 -0.171 -19.125 1.00 56.19 111 SER A N 1
ATOM 834 C CA . SER A 1 111 ? -5.113 0.106 -20.230 1.00 56.19 111 SER A CA 1
ATOM 835 C C . SER A 1 111 ? -4.362 0.133 -21.566 1.00 56.19 111 SER A C 1
ATOM 837 O O . SER A 1 111 ? -3.153 0.348 -21.571 1.00 56.19 111 SER A O 1
ATOM 839 N N . ARG A 1 112 ? -5.087 0.051 -22.694 1.00 58.16 112 ARG A N 1
ATOM 840 C CA . ARG A 1 112 ? -4.517 0.150 -24.050 1.00 58.16 112 ARG A CA 1
ATOM 841 C C . ARG A 1 112 ? -3.483 1.275 -24.162 1.00 58.16 112 ARG A C 1
ATOM 843 O O . ARG A 1 112 ? -3.796 2.454 -23.993 1.00 58.16 112 ARG A O 1
ATOM 850 N N . GLU A 1 113 ? -2.274 0.864 -24.484 1.00 60.91 113 GLU A N 1
ATOM 851 C CA . GLU A 1 113 ? -1.123 1.713 -24.724 1.00 60.91 113 GLU A CA 1
ATOM 852 C C . GLU A 1 113 ? -1.327 2.476 -26.048 1.00 60.91 113 GLU A C 1
ATOM 854 O O . GLU A 1 113 ? -1.765 1.892 -27.045 1.00 60.91 113 GLU A O 1
ATOM 859 N N . HIS A 1 114 ? -1.176 3.804 -26.027 1.00 59.66 114 HIS A N 1
ATOM 860 C CA . HIS A 1 114 ? -1.589 4.664 -27.147 1.00 59.66 114 HIS A CA 1
ATOM 861 C C . HIS A 1 114 ? -0.435 4.992 -28.107 1.00 59.66 114 HIS A C 1
ATOM 863 O O . HIS A 1 114 ? -0.696 5.298 -29.271 1.00 59.66 114 HIS A O 1
ATOM 869 N N . HIS A 1 115 ? 0.817 4.893 -27.654 1.00 64.25 115 HIS A N 1
ATOM 870 C CA . HIS A 1 115 ? 2.006 5.247 -28.434 1.00 64.25 115 HIS A CA 1
ATOM 871 C C . HIS A 1 115 ? 2.688 4.043 -29.114 1.00 64.25 115 HIS A C 1
ATOM 873 O O . HIS A 1 115 ? 3.582 4.232 -29.937 1.00 64.25 115 HIS A O 1
ATOM 879 N N . ALA A 1 116 ? 2.208 2.825 -28.849 1.00 66.25 116 ALA A N 1
ATOM 880 C CA . ALA A 1 116 ? 2.848 1.556 -29.191 1.00 66.25 116 ALA A CA 1
ATOM 881 C C . ALA A 1 116 ? 4.333 1.450 -28.753 1.00 66.25 116 ALA A C 1
ATOM 883 O O . ALA A 1 116 ? 5.108 0.732 -29.388 1.00 66.25 116 ALA A O 1
ATOM 884 N N . ASP A 1 117 ? 4.744 2.168 -27.703 1.00 69.94 117 ASP A N 1
ATOM 885 C CA . ASP A 1 117 ? 6.089 2.168 -27.111 1.00 69.94 117 ASP A CA 1
ATOM 886 C C . ASP A 1 117 ? 6.247 1.169 -25.944 1.00 69.94 117 ASP A C 1
ATOM 888 O O . ASP A 1 117 ? 7.339 0.968 -25.399 1.00 69.94 117 ASP A O 1
ATOM 892 N N . GLY A 1 118 ? 5.161 0.485 -25.597 1.00 64.75 118 GLY A N 1
ATOM 893 C CA . GLY A 1 118 ? 5.079 -0.473 -24.513 1.00 64.75 118 GLY A CA 1
ATOM 894 C C . GLY A 1 118 ? 5.067 0.149 -23.121 1.00 64.75 118 GLY A C 1
ATOM 895 O O . GLY A 1 118 ? 5.335 -0.600 -22.189 1.00 64.75 118 GLY A O 1
ATOM 896 N N . ILE A 1 119 ? 4.818 1.452 -22.950 1.00 65.75 119 ILE A N 1
ATOM 897 C CA . ILE A 1 119 ? 4.769 2.146 -21.651 1.00 65.75 119 ILE A CA 1
ATOM 898 C C . ILE A 1 119 ? 3.338 2.609 -21.366 1.00 65.75 119 ILE A C 1
ATOM 900 O O . ILE A 1 119 ? 2.647 3.170 -22.215 1.00 65.75 119 ILE A O 1
ATOM 904 N N . TRP A 1 120 ? 2.844 2.362 -20.151 1.00 66.38 120 TRP A N 1
ATOM 905 C CA . TRP A 1 120 ? 1.536 2.880 -19.766 1.00 66.38 120 TRP A CA 1
ATOM 906 C C . TRP A 1 120 ? 1.648 4.326 -19.281 1.00 66.38 120 TRP A C 1
ATOM 908 O O . TRP A 1 120 ? 2.162 4.598 -18.202 1.00 66.38 120 TRP A O 1
ATOM 918 N N . ASP A 1 121 ? 1.072 5.249 -20.049 1.00 63.81 121 ASP A N 1
ATOM 919 C CA . ASP A 1 121 ? 1.096 6.693 -19.763 1.00 63.81 121 ASP A CA 1
ATOM 920 C C . ASP A 1 121 ? 0.061 7.149 -18.715 1.00 63.81 121 ASP A C 1
ATOM 922 O O . ASP A 1 121 ? -0.330 8.319 -18.680 1.00 63.81 121 ASP A O 1
ATOM 926 N N . GLY A 1 122 ? -0.498 6.230 -17.926 1.00 67.94 122 GLY A N 1
ATOM 927 C CA . GLY A 1 122 ? -1.570 6.519 -16.975 1.00 67.94 122 GLY A CA 1
ATOM 928 C C . GLY A 1 122 ? -1.129 6.558 -15.517 1.00 67.94 122 GLY A C 1
ATOM 929 O O . GLY A 1 122 ? 0.027 6.338 -15.177 1.00 67.94 122 GLY A O 1
ATOM 930 N N . PHE A 1 123 ? -2.084 6.829 -14.631 1.00 70.00 123 PHE A N 1
ATOM 931 C CA . PHE A 1 123 ? -1.944 6.587 -13.200 1.00 70.00 123 PHE A CA 1
ATOM 932 C C . PHE A 1 123 ? -3.216 5.950 -12.637 1.00 70.00 123 PHE A C 1
ATOM 934 O O . PHE A 1 123 ? -4.329 6.224 -13.103 1.00 70.00 123 PHE A O 1
ATOM 941 N N . TYR A 1 124 ? -3.040 5.087 -11.637 1.00 74.19 124 TYR A N 1
ATOM 942 C CA . TYR A 1 124 ? -4.133 4.581 -10.814 1.00 74.19 124 TYR A CA 1
ATOM 943 C C . TYR A 1 124 ? -4.244 5.442 -9.566 1.00 74.19 124 TYR A C 1
ATOM 945 O O . TYR A 1 124 ? -3.243 5.757 -8.926 1.00 74.19 124 TYR A O 1
ATOM 953 N N . GLY A 1 125 ? -5.468 5.803 -9.215 1.00 70.12 125 GLY A N 1
ATOM 954 C CA . GLY A 1 125 ? -5.801 6.391 -7.932 1.00 70.12 125 GLY A CA 1
ATOM 955 C C . GLY A 1 125 ? -6.832 5.540 -7.206 1.00 70.12 125 GLY A C 1
ATOM 956 O O . GLY A 1 125 ? -7.588 4.779 -7.810 1.00 70.12 125 GLY A O 1
ATOM 957 N N . LEU A 1 126 ? -6.872 5.688 -5.890 1.00 73.56 126 LEU A N 1
ATOM 958 C CA . LEU A 1 126 ? -7.912 5.108 -5.055 1.00 73.56 126 LEU A CA 1
ATOM 959 C C . LEU A 1 126 ? -8.990 6.170 -4.823 1.00 73.56 126 LEU A C 1
ATOM 961 O O . LEU A 1 126 ? -8.695 7.251 -4.320 1.00 73.56 126 LEU A O 1
ATOM 965 N N . ALA A 1 127 ? -10.231 5.876 -5.203 1.00 68.81 127 ALA A N 1
ATOM 966 C CA . ALA A 1 127 ? -11.382 6.744 -4.947 1.00 68.81 127 ALA A CA 1
ATOM 967 C C . ALA A 1 127 ? -11.990 6.511 -3.556 1.00 68.81 127 ALA A C 1
ATOM 969 O O . ALA A 1 127 ? -12.666 7.392 -3.031 1.00 68.81 127 ALA A O 1
ATOM 970 N N . GLY A 1 128 ? -11.750 5.341 -2.962 1.00 65.06 128 GLY A N 1
ATOM 971 C CA . GLY A 1 128 ? -12.145 5.016 -1.596 1.00 65.06 128 GLY A CA 1
ATOM 972 C C . GLY A 1 128 ? -12.428 3.532 -1.401 1.00 65.06 128 GLY A C 1
ATOM 973 O O . GLY A 1 128 ? -12.449 2.753 -2.355 1.00 65.06 128 GLY A O 1
ATOM 974 N N . ALA A 1 129 ? -12.658 3.161 -0.146 1.00 70.81 129 ALA A N 1
ATOM 975 C CA . ALA A 1 129 ? -13.210 1.864 0.216 1.00 70.81 129 ALA A CA 1
ATOM 976 C C . ALA A 1 129 ? -14.734 1.974 0.364 1.00 70.81 129 ALA A C 1
ATOM 978 O O . ALA A 1 129 ? -15.245 2.999 0.825 1.00 70.81 129 ALA A O 1
ATOM 979 N N . LEU A 1 130 ? -15.444 0.917 -0.004 1.00 74.44 130 LEU A N 1
ATOM 980 C CA . LEU A 1 130 ? -16.892 0.789 0.086 1.00 74.44 130 LEU A CA 1
ATOM 981 C C . LEU A 1 130 ? -17.256 -0.622 0.547 1.00 74.44 130 LEU A C 1
ATOM 983 O O . LEU A 1 130 ? -16.499 -1.557 0.323 1.00 74.44 130 LEU A O 1
ATOM 987 N N . GLU A 1 131 ? -18.424 -0.786 1.159 1.00 79.31 131 GLU A N 1
ATOM 988 C CA . GLU A 1 131 ? -19.001 -2.116 1.350 1.00 79.31 131 GLU A CA 1
ATOM 989 C C . GLU A 1 131 ? -19.809 -2.501 0.112 1.00 79.31 131 GLU A C 1
ATOM 991 O O . GLU A 1 131 ? -20.657 -1.735 -0.359 1.00 79.31 131 GLU A O 1
ATOM 996 N N . VAL A 1 132 ? -19.557 -3.698 -0.408 1.00 79.25 132 VAL A N 1
ATOM 997 C CA . VAL A 1 132 ? -20.284 -4.270 -1.538 1.00 79.25 132 VAL A CA 1
ATOM 998 C C . VAL A 1 132 ? -21.136 -5.431 -1.029 1.00 79.25 132 VAL A C 1
ATOM 1000 O O . VAL A 1 132 ? -20.616 -6.339 -0.380 1.00 79.25 132 VAL A O 1
ATOM 1003 N N . PRO A 1 133 ? -22.452 -5.441 -1.297 1.00 82.81 133 PRO A N 1
ATOM 1004 C CA . PRO A 1 133 ? -23.293 -6.582 -0.966 1.00 82.81 133 PRO A CA 1
ATOM 1005 C C . PRO A 1 133 ? -22.889 -7.805 -1.797 1.00 82.81 133 PRO A C 1
ATOM 1007 O O . PRO A 1 133 ? -22.903 -7.744 -3.027 1.00 82.81 133 PRO A O 1
ATOM 1010 N N . THR A 1 134 ? -22.597 -8.928 -1.142 1.00 83.06 134 THR A N 1
ATOM 1011 C CA . THR A 1 134 ? -22.351 -10.220 -1.803 1.00 83.06 134 THR A CA 1
ATOM 1012 C C . THR A 1 134 ? -23.363 -11.273 -1.347 1.00 83.06 134 THR A C 1
ATOM 1014 O O . THR A 1 134 ? -24.145 -11.041 -0.423 1.00 83.06 134 THR A O 1
ATOM 1017 N N . ALA A 1 135 ? -23.360 -12.447 -1.987 1.00 82.81 135 ALA A N 1
ATOM 1018 C CA . ALA A 1 135 ? -24.226 -13.564 -1.598 1.00 82.81 135 ALA A CA 1
ATOM 1019 C C . ALA A 1 135 ? -23.950 -14.078 -0.170 1.00 82.81 135 ALA A C 1
ATOM 1021 O O . ALA A 1 135 ? -24.835 -14.665 0.448 1.00 82.81 135 ALA A O 1
ATOM 1022 N N . GLU A 1 136 ? -22.746 -13.840 0.353 1.00 85.81 136 GLU A N 1
ATOM 1023 C CA . GLU A 1 136 ? -22.296 -14.292 1.675 1.00 85.81 136 GLU A CA 1
ATOM 1024 C C . GLU A 1 136 ? -22.403 -13.192 2.747 1.00 85.81 136 GLU A C 1
ATOM 1026 O O . GLU A 1 136 ? -22.170 -13.451 3.925 1.00 85.81 136 GLU A O 1
ATOM 1031 N N . GLY A 1 137 ? -22.797 -11.975 2.353 1.00 82.94 137 GLY A N 1
ATOM 1032 C CA . GLY A 1 137 ? -22.877 -10.791 3.211 1.00 82.94 137 GLY A CA 1
ATOM 1033 C C . GLY A 1 137 ? -22.164 -9.573 2.609 1.00 82.94 137 GLY A C 1
ATOM 1034 O O . GLY A 1 137 ? -21.566 -9.672 1.535 1.00 82.94 137 GLY A O 1
ATOM 1035 N N . PRO A 1 138 ? -22.248 -8.393 3.245 1.00 81.06 138 PRO A N 1
ATOM 1036 C CA . PRO A 1 138 ? -21.426 -7.244 2.874 1.00 81.06 138 PRO A CA 1
ATOM 1037 C C . PRO A 1 138 ? -19.934 -7.586 2.974 1.00 81.06 138 PRO A C 1
ATOM 1039 O O . PRO A 1 138 ? -19.515 -8.206 3.950 1.00 81.06 138 PRO A O 1
ATOM 1042 N N . ARG A 1 139 ? -19.150 -7.189 1.969 1.00 77.75 139 ARG A N 1
ATOM 1043 C CA . ARG A 1 139 ? -17.690 -7.332 1.947 1.00 77.75 139 ARG A CA 1
ATOM 1044 C C . ARG A 1 139 ? -17.010 -5.989 1.683 1.00 77.75 139 ARG A C 1
ATOM 1046 O O . ARG A 1 139 ? -17.579 -5.167 0.954 1.00 77.75 139 ARG A O 1
ATOM 1053 N N . PRO A 1 140 ? -15.820 -5.738 2.251 1.00 73.56 140 PRO A N 1
ATOM 1054 C CA . PRO A 1 140 ? -15.038 -4.563 1.905 1.00 73.56 140 PRO A CA 1
ATOM 1055 C C . PRO A 1 140 ? -14.530 -4.664 0.461 1.00 73.56 140 PRO A C 1
ATOM 1057 O O . PRO A 1 140 ? -13.995 -5.680 0.032 1.00 73.56 140 PRO A O 1
ATOM 1060 N N . ALA A 1 141 ? -14.678 -3.578 -0.289 1.00 73.88 141 ALA A N 1
ATOM 1061 C CA . ALA A 1 141 ? -14.156 -3.435 -1.638 1.00 73.88 141 ALA A CA 1
ATOM 1062 C C . ALA A 1 141 ? -13.544 -2.048 -1.843 1.00 73.88 141 ALA A C 1
ATOM 1064 O O . ALA A 1 141 ? -13.808 -1.099 -1.097 1.00 73.88 141 ALA A O 1
ATOM 1065 N N . TYR A 1 142 ? -12.770 -1.901 -2.915 1.00 73.44 142 TYR A N 1
ATOM 1066 C CA . TYR A 1 142 ? -12.134 -0.637 -3.281 1.00 73.44 142 TYR A CA 1
ATOM 1067 C C . TYR A 1 142 ? -12.572 -0.167 -4.644 1.00 73.44 142 TYR A C 1
ATOM 1069 O O . TYR A 1 142 ? -12.525 -0.920 -5.615 1.00 73.44 142 TYR A O 1
ATOM 1077 N N . ALA A 1 143 ? -12.906 1.115 -4.726 1.00 72.12 143 ALA A N 1
ATOM 1078 C CA . ALA A 1 143 ? -13.038 1.805 -5.991 1.00 72.12 143 ALA A CA 1
ATOM 1079 C C . ALA A 1 143 ? -11.672 2.374 -6.379 1.00 72.12 143 ALA A C 1
ATOM 1081 O O . ALA A 1 143 ? -11.161 3.304 -5.750 1.00 72.12 143 ALA A O 1
ATOM 1082 N N . LEU A 1 144 ? -11.093 1.824 -7.437 1.00 74.19 144 LEU A N 1
ATOM 1083 C CA . LEU A 1 144 ? -9.911 2.360 -8.097 1.00 74.19 144 LEU A CA 1
ATOM 1084 C C . LEU A 1 144 ? -10.356 3.132 -9.336 1.00 74.19 144 LEU A C 1
ATOM 1086 O O . LEU A 1 144 ? -11.248 2.693 -10.063 1.00 74.19 144 LEU A O 1
ATOM 1090 N N . PHE A 1 145 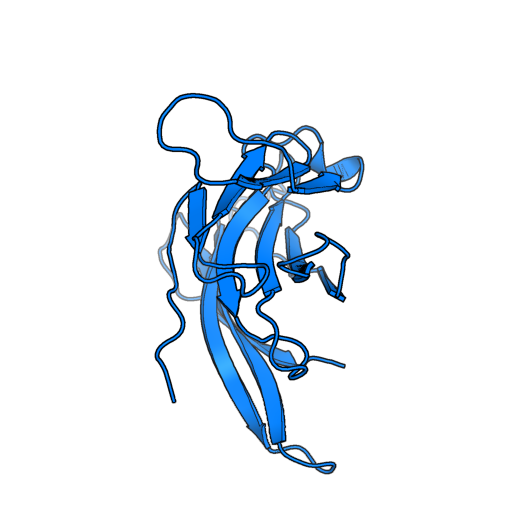? -9.714 4.259 -9.613 1.00 70.19 145 PHE A N 1
ATOM 1091 C CA . PHE A 1 145 ? -9.866 4.970 -10.876 1.00 70.19 145 PHE A CA 1
ATOM 1092 C C . PHE A 1 145 ? -8.544 4.973 -11.632 1.00 70.19 145 PHE A C 1
ATOM 1094 O O . PHE A 1 145 ? -7.474 5.047 -11.035 1.00 70.19 145 PHE A O 1
ATOM 1101 N N . ALA A 1 146 ? -8.627 4.913 -12.956 1.00 70.31 146 ALA A N 1
ATOM 1102 C CA . ALA A 1 146 ? -7.478 5.055 -13.833 1.00 70.31 146 ALA A CA 1
ATOM 1103 C C . ALA A 1 146 ? -7.662 6.289 -14.718 1.00 70.31 146 ALA A C 1
ATOM 1105 O O . ALA A 1 146 ? -8.706 6.460 -15.358 1.00 70.31 146 ALA A O 1
ATOM 1106 N N . SER A 1 147 ? -6.636 7.131 -14.785 1.00 62.84 147 SER A N 1
ATOM 1107 C CA . SER A 1 147 ? -6.553 8.213 -15.765 1.00 62.84 147 SER A CA 1
ATOM 1108 C C . SER A 1 147 ? -5.367 7.954 -16.673 1.00 62.84 147 SER A C 1
ATOM 1110 O O . SER A 1 147 ? -4.260 7.751 -16.188 1.00 62.84 147 SER A O 1
ATOM 1112 N N . ALA A 1 148 ? -5.567 8.021 -17.987 1.00 60.97 148 ALA A N 1
ATOM 1113 C CA . ALA A 1 148 ? -4.448 8.176 -18.906 1.00 60.97 148 ALA A CA 1
ATOM 1114 C C . ALA A 1 148 ? -3.944 9.627 -18.814 1.00 60.97 148 ALA A C 1
ATOM 1116 O O . ALA A 1 148 ? -4.725 10.578 -18.914 1.00 60.97 148 ALA A O 1
ATOM 1117 N N . GLY A 1 149 ? -2.652 9.812 -18.549 1.00 52.88 149 GLY A N 1
ATOM 1118 C CA . GLY A 1 149 ? -2.050 11.114 -18.263 1.00 52.88 149 GLY A CA 1
ATOM 1119 C C . GLY A 1 149 ? -2.093 12.077 -19.448 1.00 52.88 149 GLY A C 1
ATOM 1120 O O . GLY A 1 149 ? -2.145 13.290 -19.248 1.00 52.88 149 GLY A O 1
ATOM 1121 N N . HIS A 1 150 ? -2.137 11.552 -20.675 1.00 52.28 150 HIS A N 1
ATOM 1122 C CA . HIS A 1 150 ? -1.941 12.368 -21.871 1.00 52.28 150 HIS A CA 1
ATOM 1123 C C . HIS A 1 150 ? -3.226 12.857 -22.557 1.00 52.28 150 HIS A C 1
ATOM 1125 O O . HIS A 1 150 ? -3.210 13.925 -23.170 1.00 52.28 150 HIS A O 1
ATOM 1131 N N . ASP A 1 151 ? -4.341 12.132 -22.436 1.00 54.19 151 ASP A N 1
ATOM 1132 C CA . ASP A 1 151 ? -5.630 12.508 -23.041 1.00 54.19 151 ASP A CA 1
ATOM 1133 C C . ASP A 1 151 ? -6.704 12.880 -22.000 1.00 54.19 151 ASP A C 1
ATOM 1135 O O . ASP A 1 151 ? -7.782 13.350 -22.374 1.00 54.19 151 ASP A O 1
ATOM 1139 N N . ARG A 1 152 ? -6.405 12.706 -20.698 1.00 50.25 152 ARG A N 1
ATOM 1140 C CA . ARG A 1 152 ? -7.336 12.880 -19.567 1.00 50.25 152 ARG A CA 1
ATOM 1141 C C . ARG A 1 152 ? -8.655 12.126 -19.752 1.00 50.25 152 ARG A C 1
ATOM 1143 O O . ARG A 1 152 ? -9.665 12.500 -19.151 1.00 50.25 152 ARG A O 1
ATOM 1150 N N . GLN A 1 153 ? -8.677 11.086 -20.583 1.00 47.81 153 GLN A N 1
ATOM 1151 C CA . GLN A 1 153 ? -9.881 10.299 -20.766 1.00 47.81 153 GLN A CA 1
ATOM 1152 C C . GLN A 1 153 ? -10.045 9.366 -19.563 1.00 47.81 153 GLN A C 1
ATOM 1154 O O . GLN A 1 153 ? -9.117 8.621 -19.232 1.00 47.81 153 GLN A O 1
ATOM 1159 N N . PRO A 1 154 ? -11.207 9.384 -18.887 1.00 52.50 154 PRO A N 1
ATOM 1160 C CA . PRO A 1 154 ? -11.491 8.428 -17.830 1.00 52.50 154 PRO A CA 1
ATOM 1161 C C . PRO A 1 154 ? -11.588 7.038 -18.458 1.00 52.50 154 PRO A C 1
ATOM 1163 O O . PRO A 1 154 ? -12.443 6.795 -19.309 1.00 52.50 154 PRO A O 1
ATOM 1166 N N . ARG A 1 155 ? -10.715 6.115 -18.046 1.00 54.81 155 ARG A N 1
ATOM 1167 C CA . ARG A 1 155 ? -10.696 4.742 -18.585 1.00 54.81 155 ARG A CA 1
ATOM 1168 C C . ARG A 1 155 ? -11.426 3.732 -17.694 1.00 54.81 155 ARG A C 1
ATOM 1170 O O . ARG A 1 155 ? -11.281 2.530 -17.870 1.00 54.81 155 ARG A O 1
ATOM 1177 N N . GLY A 1 156 ? -12.290 4.235 -16.813 1.00 53.59 156 GLY A N 1
ATOM 1178 C CA . GLY A 1 156 ? -13.222 3.452 -16.006 1.00 53.59 156 GLY A CA 1
ATOM 1179 C C . GLY A 1 156 ? -12.863 3.399 -14.523 1.00 53.59 156 GLY A C 1
ATOM 1180 O O . GLY A 1 156 ? -11.821 3.892 -14.088 1.00 53.59 156 GLY A O 1
ATOM 1181 N N . VAL A 1 157 ? -13.779 2.811 -13.756 1.00 53.38 157 VAL A N 1
ATOM 1182 C CA . VAL A 1 157 ? -13.615 2.486 -12.337 1.00 53.38 157 VAL A CA 1
ATOM 1183 C C . VAL A 1 157 ? -13.494 0.971 -12.242 1.00 53.38 157 VAL A C 1
ATOM 1185 O O . VAL A 1 157 ? -14.360 0.262 -12.755 1.00 53.38 157 VAL A O 1
ATOM 1188 N N . LEU A 1 158 ? -12.429 0.481 -11.611 1.00 63.72 158 LEU A N 1
ATOM 1189 C CA . LEU A 1 158 ? -12.287 -0.930 -11.263 1.00 63.72 158 LEU A CA 1
ATOM 1190 C C . LEU A 1 158 ? -12.690 -1.092 -9.799 1.00 63.72 158 LEU A C 1
ATOM 1192 O O . LEU A 1 158 ? -12.120 -0.433 -8.929 1.00 63.72 158 LEU A O 1
ATOM 1196 N N . ALA A 1 159 ? -13.667 -1.957 -9.539 1.00 57.44 159 ALA A N 1
ATOM 1197 C CA . ALA A 1 159 ? -13.947 -2.422 -8.191 1.00 57.44 159 ALA A CA 1
ATOM 1198 C C . ALA A 1 159 ? -13.113 -3.681 -7.938 1.00 57.44 159 ALA A C 1
ATOM 1200 O O . ALA A 1 159 ? -13.203 -4.634 -8.713 1.00 57.44 159 ALA A O 1
ATOM 1201 N N . VAL A 1 160 ? -12.295 -3.668 -6.889 1.00 63.59 160 VAL A N 1
ATOM 1202 C CA . VAL A 1 160 ? -11.578 -4.860 -6.417 1.00 63.59 160 VAL A CA 1
ATOM 1203 C C . VAL A 1 160 ? -12.239 -5.297 -5.121 1.00 63.59 160 VAL A C 1
ATOM 1205 O O . VAL A 1 160 ? -12.329 -4.500 -4.188 1.00 63.59 160 VAL A O 1
ATOM 1208 N N . ASP A 1 161 ? -12.734 -6.529 -5.107 1.00 55.03 161 ASP A N 1
ATOM 1209 C CA . ASP A 1 161 ? -13.280 -7.182 -3.918 1.00 55.03 161 ASP A CA 1
ATOM 1210 C C . ASP A 1 161 ? -12.138 -7.849 -3.144 1.00 55.03 161 ASP A C 1
ATOM 1212 O O . ASP A 1 161 ? -11.245 -8.450 -3.756 1.00 55.03 161 ASP A O 1
ATOM 1216 N N . ALA A 1 162 ? -12.147 -7.708 -1.822 1.00 54.81 162 ALA A N 1
ATOM 1217 C CA . ALA A 1 162 ? -11.252 -8.450 -0.947 1.00 54.81 162 ALA A CA 1
ATOM 1218 C C . ALA A 1 162 ? -11.735 -9.911 -0.866 1.00 54.81 162 ALA A C 1
ATOM 1220 O O . ALA A 1 162 ? -12.934 -10.180 -0.746 1.00 54.81 162 ALA A O 1
ATOM 1221 N N . VAL A 1 163 ? -10.807 -10.865 -0.990 1.00 50.53 163 VAL A N 1
ATOM 1222 C CA . VAL A 1 163 ? -11.131 -12.306 -0.990 1.00 50.53 163 VAL A CA 1
ATOM 1223 C C . VAL A 1 163 ? -11.494 -12.783 0.407 1.00 50.53 163 VAL A C 1
ATOM 1225 O O . VAL A 1 163 ? -10.730 -12.454 1.336 1.00 50.53 163 VAL A O 1
#

Foldseek 3Di:
DPDFDFDQDQWDWADQPPPPFTWIWGQDQQWIWIFGPDVDDGGHTQEIGGHPPQLNPAVRQKTFGGWDPAQVPPGIWTWIWGAGNQRLWIWIFTARSRYRHTQDTGTDHADDDDPPPSGRQKDKHWPDWDWDQDPVGTFIKTWIWMARNPPRDTPDTDIDTRD

Secondary structure (DSSP, 8-state):
-PPP----SSEEEE-SSSSSS-EEEEEETTEEEEEE--SSSSPPEEEEEEPPGGGTT-TTSEEEEEEE--SSSSSPEEEEEEE-TTS-SEEEEEEETTT--EEEEEEEPPP--SSSSS---EEEEEEEEEEEEETTEEEEEEEEEEEETTT--EEEEEEEE--

pLDDT: mean 75.94, std 14.33, range [33.47, 94.75]